Protein AF-A0A4Q8M9F2-F1 (afdb_monomer)

Nearest PDB structures (foldseek):
  3fm5-assembly3_C  TM=4.792E-01  e=6.425E+00  Rhodococcus jostii RHA1
  4aih-assembly1_A  TM=3.946E-01  e=5.226E+00  Yersinia pseudotuberculosis YPIII
  6c9t-assembly1_B  TM=3.600E-01  e=4.878E+00  Rhodopseudomonas palustris CGA009
  7qho-assembly1_T  TM=3.856E-01  e=9.066E+00  Corynebacterium glutamicum ATCC 13032
  5cyv-assembly1_A  TM=3.448E-01  e=8.463E+00  Rhodococcus jostii RHA1

Foldseek 3Di:
DVVLVVQLVVLQVVFDWDQDPVGIDTHDDPVSVVSNVVSVVVVVVVVVVVVVVVVPPPDPDVPPPPPPCPPDDDDDPVVVVVVVVVVVVD

Organism: NCBI:txid2480810

Solvent-accessible surface area (backbone atoms only — not comparable to full-atom values): 5457 Å² total; per-residue (Å²): 91,72,66,29,54,49,45,35,53,52,33,59,66,71,31,48,79,46,80,55,98,92,45,80,43,76,47,64,55,79,67,49,45,54,49,36,53,52,22,49,53,47,34,52,52,35,50,51,54,50,53,56,56,67,68,62,61,73,77,68,62,95,84,62,74,69,69,88,64,78,83,64,74,82,77,53,76,66,58,57,49,52,54,51,58,55,64,74,73,108

Mean predicted aligned error: 16.35 Å

Radius of gyration: 23.86 Å; Cα contacts (8 Å, |Δi|>4): 43; chains: 1; bounding box: 60×19×47 Å

pLDDT: mean 76.84, std 15.34, range [43.78, 93.69]

Sequence (90 aa):
MTTALIALLAALRAGRRTRTTAGVYLMFDAAATRALDSAVDELEAAMSAEMARGHLLTPPPPGALLKGNADLAPLTPEELRQGRQASERG

Structure (mmCIF, N/CA/C/O backbone):
data_AF-A0A4Q8M9F2-F1
#
_entry.id   AF-A0A4Q8M9F2-F1
#
loop_
_atom_site.group_PDB
_atom_site.id
_atom_site.type_symbol
_atom_site.label_atom_id
_atom_site.label_alt_id
_atom_site.label_comp_id
_atom_site.label_asym_id
_atom_site.label_entity_id
_atom_site.label_seq_id
_atom_site.pdbx_PDB_ins_code
_atom_site.Cartn_x
_atom_site.Cartn_y
_atom_site.Cartn_z
_atom_site.occupancy
_atom_site.B_iso_or_equiv
_atom_site.auth_seq_id
_atom_site.auth_comp_id
_atom_site.auth_asym_id
_atom_site.auth_atom_id
_atom_site.pdbx_PDB_model_num
ATOM 1 N N . MET A 1 1 ? 2.369 5.051 -12.513 1.00 78.88 1 MET A N 1
ATOM 2 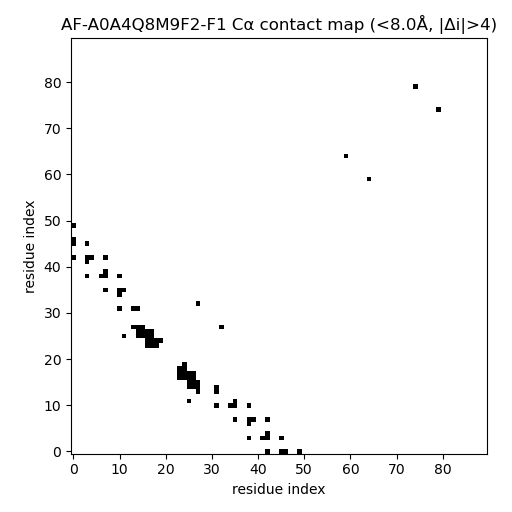C CA . MET A 1 1 ? 2.399 5.820 -11.251 1.00 78.88 1 MET A CA 1
ATOM 3 C C . MET A 1 1 ? 1.075 6.527 -10.961 1.00 78.88 1 MET A C 1
ATOM 5 O O . MET A 1 1 ? 0.448 6.186 -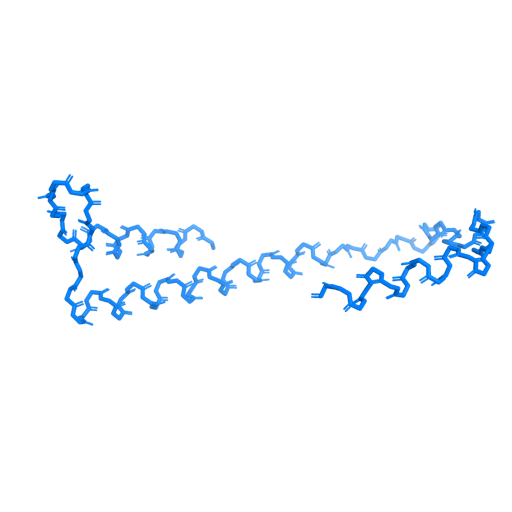9.971 1.00 78.88 1 MET A O 1
ATOM 9 N N . THR A 1 2 ? 0.589 7.435 -11.819 1.00 82.50 2 THR A N 1
ATOM 10 C CA . THR A 1 2 ? -0.685 8.162 -11.602 1.00 82.50 2 THR A CA 1
ATOM 11 C C . THR A 1 2 ? -1.881 7.241 -11.341 1.00 82.50 2 THR A C 1
ATOM 13 O O . THR A 1 2 ? -2.650 7.488 -10.421 1.00 82.50 2 THR A O 1
ATOM 16 N N . THR A 1 3 ? -2.004 6.140 -12.086 1.00 86.81 3 THR A N 1
ATOM 17 C CA . THR A 1 3 ? -3.073 5.147 -11.891 1.00 86.81 3 THR A CA 1
ATOM 18 C C . THR A 1 3 ? -3.020 4.477 -10.513 1.00 86.81 3 THR A C 1
ATOM 20 O O . THR A 1 3 ? -4.055 4.360 -9.869 1.00 86.81 3 THR A O 1
ATOM 23 N N . ALA A 1 4 ? -1.826 4.125 -10.023 1.00 81.75 4 ALA A N 1
ATOM 24 C CA . ALA A 1 4 ? -1.644 3.522 -8.699 1.00 81.75 4 ALA A CA 1
ATOM 25 C C . ALA A 1 4 ? -1.985 4.510 -7.566 1.00 81.75 4 ALA A C 1
ATOM 27 O O . ALA A 1 4 ? -2.660 4.157 -6.605 1.00 81.75 4 ALA A O 1
ATOM 28 N N . LEU A 1 5 ? -1.621 5.790 -7.717 1.00 89.69 5 LEU A N 1
ATOM 29 C CA . LEU A 1 5 ? -2.024 6.839 -6.770 1.00 89.69 5 LEU A CA 1
ATOM 30 C C . LEU A 1 5 ? -3.546 7.048 -6.743 1.00 89.69 5 LEU A C 1
ATOM 32 O O . LEU A 1 5 ? -4.124 7.267 -5.679 1.00 89.69 5 LEU A O 1
ATOM 36 N N . ILE A 1 6 ? -4.210 6.968 -7.900 1.00 89.56 6 ILE A N 1
ATOM 37 C CA . ILE A 1 6 ? -5.674 7.045 -7.986 1.00 89.56 6 ILE A CA 1
ATOM 38 C C . ILE A 1 6 ? -6.318 5.841 -7.288 1.00 89.56 6 ILE A C 1
ATOM 40 O O . ILE A 1 6 ? -7.274 6.032 -6.534 1.00 89.56 6 ILE A O 1
ATOM 44 N N . ALA A 1 7 ? -5.788 4.632 -7.492 1.00 84.88 7 ALA A N 1
ATOM 45 C CA . ALA A 1 7 ? -6.266 3.422 -6.826 1.00 84.88 7 ALA A CA 1
ATOM 46 C C . ALA A 1 7 ? -6.135 3.528 -5.298 1.00 84.88 7 ALA A C 1
ATOM 48 O O . ALA A 1 7 ? -7.110 3.297 -4.579 1.00 84.88 7 ALA A O 1
ATOM 49 N N . LEU A 1 8 ? -4.987 4.001 -4.802 1.00 89.69 8 LEU A N 1
ATOM 50 C CA . LEU A 1 8 ? -4.768 4.235 -3.374 1.00 89.69 8 LEU A CA 1
ATOM 51 C C . LEU A 1 8 ? -5.744 5.273 -2.802 1.00 89.69 8 LEU A C 1
ATOM 53 O O . LEU A 1 8 ? -6.354 5.055 -1.755 1.00 89.69 8 LEU A O 1
ATOM 57 N N . LEU A 1 9 ? -5.954 6.395 -3.497 1.00 91.88 9 LEU A N 1
ATOM 58 C CA . LEU A 1 9 ? -6.920 7.414 -3.072 1.00 91.88 9 LEU A CA 1
ATOM 59 C C . LEU A 1 9 ? -8.356 6.880 -3.042 1.00 91.88 9 LEU A C 1
ATOM 61 O O . LEU A 1 9 ? -9.125 7.245 -2.148 1.00 91.88 9 LEU A O 1
ATOM 65 N N . ALA A 1 10 ? -8.729 6.032 -4.002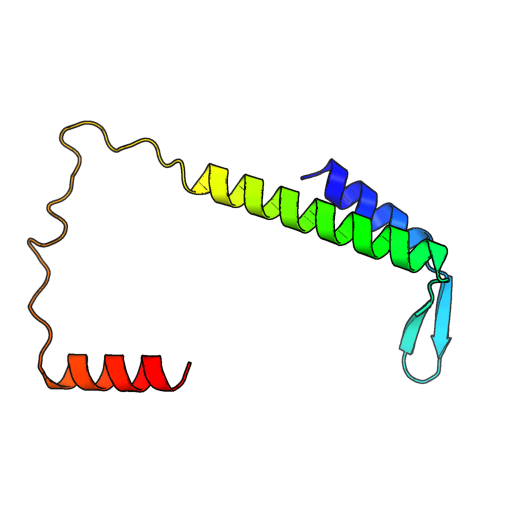 1.00 88.06 10 ALA A N 1
ATOM 66 C CA . ALA A 1 10 ? -10.037 5.391 -4.033 1.00 88.06 10 ALA A CA 1
ATOM 67 C C . ALA A 1 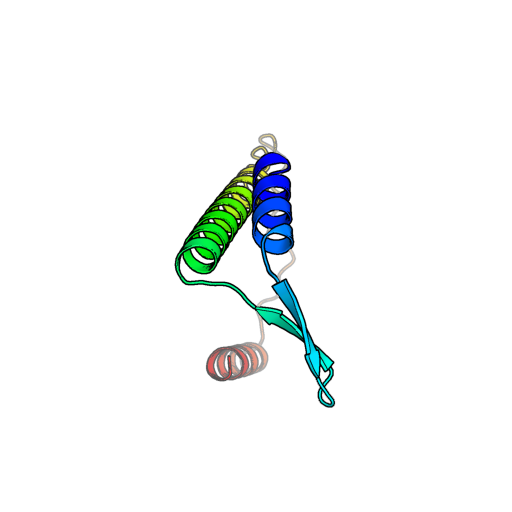10 ? -10.217 4.430 -2.847 1.00 88.06 10 ALA A C 1
ATOM 69 O O . ALA A 1 10 ? -11.239 4.510 -2.161 1.00 88.06 10 ALA A O 1
ATOM 70 N N . ALA A 1 11 ? -9.206 3.607 -2.545 1.00 88.25 11 ALA A N 1
ATOM 71 C CA . ALA A 1 11 ? -9.211 2.712 -1.389 1.00 88.25 11 ALA A CA 1
ATOM 72 C C . ALA A 1 11 ? -9.336 3.492 -0.068 1.00 88.25 11 ALA A C 1
ATOM 74 O O . ALA A 1 11 ? -10.206 3.200 0.749 1.00 88.25 11 ALA A O 1
ATOM 75 N N . LEU A 1 12 ? -8.559 4.567 0.108 1.00 89.38 12 LEU A N 1
ATOM 76 C CA . LEU A 1 12 ? -8.625 5.418 1.303 1.00 89.38 12 LEU A CA 1
ATOM 77 C C . LEU A 1 12 ? -9.981 6.120 1.467 1.00 89.38 12 LEU A C 1
ATOM 79 O O . LEU A 1 12 ? -10.458 6.292 2.590 1.00 89.38 12 LEU A O 1
ATOM 83 N N . ARG A 1 13 ? -10.624 6.524 0.363 1.00 87.88 13 ARG A N 1
ATOM 84 C CA . ARG A 1 13 ? -11.961 7.143 0.385 1.00 87.88 13 ARG A CA 1
ATOM 85 C C . ARG A 1 13 ? -13.073 6.173 0.771 1.00 87.88 13 ARG A C 1
ATOM 87 O O . ARG A 1 13 ? -14.098 6.635 1.267 1.00 87.88 13 ARG A O 1
ATOM 94 N N . ALA A 1 14 ? -12.881 4.872 0.565 1.00 85.44 14 ALA A N 1
ATOM 95 C CA . ALA A 1 14 ? -13.826 3.857 1.020 1.00 85.44 14 ALA A CA 1
ATOM 96 C C . ALA A 1 14 ? -13.818 3.691 2.554 1.00 85.44 14 ALA A C 1
ATOM 98 O O . ALA A 1 14 ? -14.790 3.195 3.125 1.00 85.44 14 ALA A O 1
ATOM 99 N N . GLY A 1 15 ? -12.755 4.139 3.234 1.00 86.19 15 GLY A N 1
ATOM 100 C CA . GLY A 1 15 ? -12.633 4.083 4.689 1.00 86.19 15 GLY A CA 1
ATOM 101 C C . GLY A 1 15 ? -13.629 4.995 5.407 1.00 86.19 15 GLY A C 1
ATOM 102 O O . GLY A 1 15 ? -13.761 6.185 5.102 1.00 86.19 15 GLY A O 1
ATOM 103 N N . ARG A 1 16 ? -14.306 4.463 6.429 1.00 86.56 16 ARG A N 1
ATOM 104 C CA . ARG A 1 16 ? -15.204 5.259 7.275 1.00 86.56 16 ARG A CA 1
ATOM 105 C C . ARG A 1 16 ? -14.394 6.103 8.246 1.00 86.56 16 ARG A C 1
ATOM 107 O O . ARG A 1 16 ? -13.610 5.584 9.036 1.00 86.56 16 ARG A O 1
ATOM 114 N N . ARG A 1 17 ? -14.620 7.416 8.242 1.00 89.50 17 ARG A N 1
ATOM 115 C CA . ARG A 1 17 ? -13.992 8.327 9.205 1.00 89.50 17 ARG A CA 1
ATOM 116 C C . ARG A 1 17 ? -14.690 8.234 10.552 1.00 89.50 17 ARG A C 1
ATOM 118 O O . ARG A 1 17 ? -15.881 8.511 10.649 1.00 89.50 17 ARG A O 1
ATOM 125 N N . THR A 1 18 ? -13.925 7.913 11.584 1.00 89.50 18 THR A N 1
ATOM 126 C CA . THR A 1 18 ? -14.393 7.874 12.968 1.00 89.50 18 THR A CA 1
ATOM 127 C C . THR A 1 18 ? -13.610 8.895 13.773 1.00 89.50 18 THR A C 1
ATOM 129 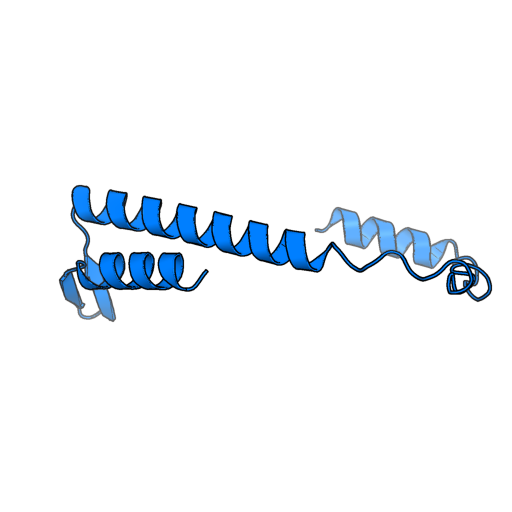O O . THR A 1 18 ? -12.380 8.875 13.791 1.00 89.50 18 THR A O 1
ATOM 132 N N . ARG A 1 19 ? -14.318 9.825 14.418 1.00 92.38 19 ARG A N 1
ATOM 133 C CA . ARG A 1 19 ? -13.713 10.821 15.303 1.00 92.38 19 ARG A CA 1
ATOM 134 C C . ARG A 1 19 ? -13.845 10.345 16.743 1.00 92.38 19 ARG A C 1
ATOM 136 O O . ARG A 1 19 ? -14.935 10.011 17.191 1.00 92.38 19 ARG A O 1
ATOM 143 N N . THR A 1 20 ? -12.728 10.341 17.451 1.00 88.56 20 THR A N 1
ATOM 144 C CA . THR A 1 20 ? -12.623 9.983 18.866 1.00 88.56 20 THR A CA 1
ATOM 145 C C . THR A 1 20 ? -11.960 11.128 19.629 1.00 88.56 20 THR A C 1
ATOM 147 O O . THR A 1 20 ? -11.485 12.093 19.026 1.00 88.56 20 THR A O 1
ATOM 150 N N . THR A 1 21 ? -11.890 11.018 20.955 1.00 90.44 21 THR A N 1
ATOM 151 C CA . THR A 1 21 ? -11.132 11.955 21.798 1.00 90.44 21 THR A CA 1
ATOM 152 C C . THR A 1 21 ? -9.626 11.929 21.514 1.00 90.44 21 THR A C 1
ATOM 154 O O . THR A 1 21 ? -8.957 12.926 21.757 1.00 90.44 21 THR A O 1
ATOM 157 N N . ALA A 1 22 ? -9.103 10.831 20.956 1.00 87.94 22 ALA A N 1
ATOM 158 C CA . ALA A 1 22 ? -7.699 10.685 20.568 1.00 87.94 22 ALA A CA 1
ATOM 159 C C . ALA A 1 22 ? -7.386 11.226 19.160 1.00 87.94 22 ALA A C 1
ATOM 161 O O . ALA A 1 22 ? -6.221 11.417 18.822 1.00 87.94 22 ALA A O 1
ATOM 162 N N . GLY A 1 23 ? -8.403 11.483 18.328 1.00 90.25 23 GLY A N 1
ATOM 163 C CA . GLY A 1 23 ? -8.213 11.986 16.967 1.00 90.25 23 GLY A CA 1
ATOM 164 C C . GLY A 1 23 ? -9.181 11.403 15.940 1.00 90.25 23 GLY A C 1
ATOM 165 O O . GLY A 1 23 ? -10.203 10.799 16.276 1.00 90.25 23 GLY A O 1
ATOM 166 N N . VAL A 1 24 ? -8.865 11.618 14.661 1.00 87.31 24 VAL A N 1
ATOM 167 C CA . VAL A 1 24 ? -9.641 11.115 13.518 1.00 87.31 24 VAL A CA 1
ATOM 168 C C . VAL A 1 24 ? -8.946 9.893 12.931 1.00 87.31 24 VAL A C 1
ATOM 170 O O . VAL A 1 24 ? -7.789 9.974 12.532 1.00 87.31 24 VAL A O 1
ATOM 173 N N . TYR A 1 25 ? -9.683 8.792 12.832 1.00 86.62 25 TYR A N 1
ATOM 174 C CA . TYR A 1 25 ? -9.212 7.518 12.300 1.00 86.62 25 TYR A CA 1
ATOM 175 C C . TYR A 1 25 ? -10.012 7.132 11.058 1.00 86.62 25 TYR A C 1
ATOM 177 O O . TYR A 1 25 ? -11.205 7.435 10.956 1.00 86.62 25 TYR A O 1
ATOM 185 N N . LEU A 1 26 ? -9.366 6.440 10.122 1.00 87.75 26 LEU A N 1
ATOM 186 C CA . LEU A 1 26 ? -10.046 5.721 9.049 1.00 87.75 26 LEU A CA 1
ATOM 187 C C . LEU A 1 26 ? -10.228 4.270 9.493 1.00 87.75 26 LEU A C 1
ATOM 189 O O . LEU A 1 26 ? -9.264 3.600 9.847 1.00 87.75 26 LEU A O 1
ATOM 193 N N . MET A 1 27 ? -11.473 3.811 9.503 1.00 88.56 27 MET A N 1
ATOM 194 C CA . MET A 1 27 ? -11.834 2.430 9.790 1.00 88.56 27 MET A CA 1
ATOM 195 C C . MET A 1 27 ? -12.156 1.726 8.477 1.00 88.56 27 MET A C 1
ATOM 197 O O . MET A 1 27 ? -12.974 2.210 7.688 1.00 88.56 27 MET A O 1
ATOM 201 N N . PHE A 1 28 ? -11.527 0.576 8.277 1.00 89.31 28 PHE A N 1
ATOM 202 C CA . PHE A 1 28 ? -11.710 -0.279 7.114 1.00 89.31 28 PHE A CA 1
ATOM 203 C C . PHE A 1 28 ? -12.288 -1.615 7.574 1.00 89.31 28 PHE A C 1
ATOM 205 O O . PHE A 1 28 ? -11.887 -2.146 8.611 1.00 89.31 28 PHE A O 1
ATOM 212 N N . ASP A 1 29 ? -13.258 -2.139 6.828 1.00 89.31 29 ASP A N 1
ATOM 213 C CA . ASP A 1 29 ? -13.661 -3.535 6.973 1.00 89.31 29 ASP A CA 1
ATOM 214 C C . ASP A 1 29 ? -12.656 -4.457 6.261 1.00 89.31 29 ASP A C 1
ATOM 216 O O . ASP A 1 29 ? -11.771 -4.000 5.539 1.00 89.31 29 ASP A O 1
ATOM 220 N N . ALA A 1 30 ? -12.798 -5.771 6.436 1.00 90.00 30 ALA A N 1
ATOM 221 C CA . ALA A 1 30 ? -11.860 -6.739 5.869 1.00 90.00 30 ALA A CA 1
ATOM 222 C C . ALA A 1 30 ? -11.749 -6.678 4.332 1.00 90.00 30 ALA A C 1
ATOM 224 O O . ALA A 1 30 ? -10.709 -7.034 3.780 1.00 90.00 30 ALA A O 1
ATOM 225 N N . ALA A 1 31 ? -12.801 -6.263 3.620 1.00 88.81 31 ALA A N 1
ATOM 226 C CA . ALA A 1 31 ? -12.746 -6.125 2.168 1.00 88.81 31 ALA A CA 1
ATOM 227 C C . ALA A 1 31 ? -11.990 -4.852 1.769 1.00 88.81 31 ALA A C 1
ATOM 229 O O . ALA A 1 31 ? -11.136 -4.901 0.884 1.00 88.81 31 ALA A O 1
ATOM 230 N N . ALA A 1 32 ? -12.256 -3.744 2.459 1.00 87.06 32 ALA A N 1
ATOM 231 C CA . ALA A 1 32 ? -11.590 -2.473 2.231 1.00 87.06 32 ALA A CA 1
ATOM 232 C C . ALA A 1 32 ? -10.104 -2.512 2.628 1.00 87.06 32 ALA A C 1
ATOM 234 O O . ALA A 1 32 ? -9.288 -1.922 1.928 1.00 87.06 32 ALA A O 1
ATOM 235 N N . THR A 1 33 ? -9.733 -3.260 3.674 1.00 90.75 33 THR A N 1
ATOM 236 C CA . THR A 1 33 ? -8.325 -3.498 4.031 1.00 90.75 33 THR A CA 1
ATOM 237 C C . THR A 1 33 ? -7.586 -4.222 2.909 1.00 90.75 33 THR A C 1
ATOM 239 O O . THR A 1 33 ? -6.550 -3.746 2.471 1.00 90.75 33 THR A O 1
ATOM 242 N N . ARG A 1 34 ? -8.154 -5.301 2.349 1.00 92.31 34 ARG A N 1
ATOM 243 C CA . ARG A 1 34 ? -7.533 -6.007 1.211 1.00 92.31 34 ARG A CA 1
ATOM 244 C C . ARG A 1 34 ? -7.374 -5.119 -0.023 1.00 92.31 34 ARG A C 1
ATOM 246 O O . ARG A 1 34 ? -6.376 -5.219 -0.727 1.00 92.31 34 ARG A O 1
ATOM 253 N N . ALA A 1 35 ? -8.361 -4.266 -0.295 1.00 89.19 35 ALA A N 1
ATOM 254 C CA . ALA A 1 35 ? -8.278 -3.311 -1.396 1.00 89.19 35 ALA A CA 1
ATOM 255 C C . ALA A 1 35 ? -7.191 -2.250 -1.154 1.00 89.19 35 ALA A C 1
ATOM 257 O O . ALA A 1 35 ? -6.515 -1.844 -2.095 1.00 89.19 35 ALA A O 1
ATOM 258 N N . LEU A 1 36 ? -7.016 -1.818 0.099 1.00 91.88 36 LEU A N 1
ATOM 259 C CA . LEU A 1 36 ? -5.955 -0.898 0.491 1.00 91.88 36 LEU A CA 1
ATOM 260 C C . LEU A 1 36 ? -4.575 -1.543 0.340 1.00 91.88 36 LEU A C 1
ATOM 262 O O . LEU A 1 36 ? -3.717 -0.931 -0.287 1.00 91.88 36 LEU A O 1
ATOM 266 N N . ASP A 1 37 ? -4.394 -2.768 0.835 1.00 93.69 37 ASP A N 1
ATOM 267 C CA . ASP A 1 37 ? -3.133 -3.512 0.718 1.00 93.69 37 ASP A CA 1
ATOM 268 C C . ASP A 1 37 ? -2.737 -3.679 -0.757 1.00 93.69 37 ASP A C 1
ATOM 270 O O . ASP A 1 37 ? -1.647 -3.284 -1.159 1.00 93.69 37 ASP A O 1
ATOM 274 N N . SER A 1 38 ? -3.672 -4.125 -1.606 1.00 92.81 38 SER A N 1
ATOM 275 C CA . SER A 1 38 ? -3.429 -4.258 -3.050 1.00 92.81 38 SER A CA 1
ATOM 276 C C . SER A 1 38 ? -3.043 -2.931 -3.714 1.00 92.81 38 SER A C 1
ATOM 278 O O . SER A 1 38 ? -2.207 -2.912 -4.614 1.00 92.81 38 SER A O 1
ATOM 280 N N . ALA A 1 39 ? -3.650 -1.814 -3.302 1.00 92.19 39 ALA A N 1
ATOM 281 C CA . ALA A 1 39 ? -3.331 -0.502 -3.860 1.00 92.19 39 ALA A CA 1
ATOM 282 C C . ALA A 1 39 ? -1.958 0.019 -3.398 1.00 92.19 39 ALA A C 1
ATOM 284 O O . ALA A 1 39 ? -1.308 0.765 -4.134 1.00 92.19 39 ALA A O 1
ATOM 285 N N . VAL A 1 40 ? -1.521 -0.360 -2.193 1.00 93.25 40 VAL A N 1
ATOM 286 C CA . VAL A 1 40 ? -0.170 -0.079 -1.691 1.00 93.25 40 VAL A CA 1
ATOM 287 C C . VAL A 1 40 ?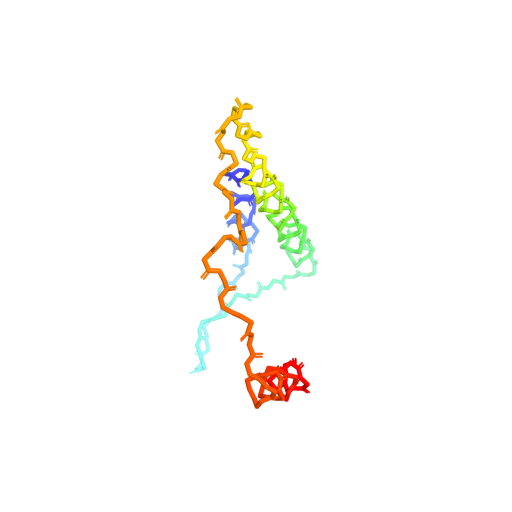 0.858 -0.882 -2.485 1.00 93.25 40 VAL A C 1
ATOM 289 O O . VAL A 1 40 ? 1.787 -0.277 -3.018 1.00 93.25 40 VAL A O 1
ATOM 292 N N . ASP A 1 41 ? 0.639 -2.185 -2.675 1.00 93.62 41 ASP A N 1
ATOM 293 C CA . ASP A 1 41 ? 1.533 -3.049 -3.459 1.00 93.62 41 ASP A CA 1
ATOM 294 C C . ASP A 1 41 ? 1.709 -2.531 -4.899 1.00 93.62 41 ASP A C 1
ATOM 296 O O . ASP A 1 41 ? 2.822 -2.453 -5.429 1.00 93.62 41 ASP A O 1
ATOM 300 N N . GLU A 1 42 ? 0.615 -2.109 -5.543 1.00 91.12 42 GLU A N 1
ATOM 301 C CA . GLU A 1 42 ? 0.658 -1.511 -6.882 1.00 91.12 42 GLU A CA 1
ATOM 302 C C . GLU A 1 42 ? 1.446 -0.193 -6.921 1.00 91.12 42 GLU A C 1
ATOM 304 O O . GLU A 1 42 ? 2.135 0.094 -7.909 1.00 91.12 42 GLU A O 1
ATOM 309 N N . LEU A 1 43 ? 1.350 0.628 -5.870 1.00 92.19 43 LEU A N 1
ATOM 310 C CA . LEU A 1 43 ? 2.099 1.876 -5.771 1.00 92.19 43 LEU A CA 1
ATOM 311 C C . LEU A 1 43 ? 3.591 1.612 -5.573 1.00 92.19 43 LEU A C 1
ATOM 313 O O . LEU A 1 43 ? 4.400 2.236 -6.263 1.00 92.19 43 LEU A O 1
ATOM 317 N N . GLU A 1 44 ? 3.949 0.685 -4.688 1.00 90.81 44 GLU A N 1
ATOM 318 C CA . GLU A 1 44 ? 5.336 0.281 -4.462 1.00 90.81 44 GLU A CA 1
ATOM 319 C C . GLU A 1 44 ? 5.961 -0.256 -5.749 1.00 90.81 44 GLU A C 1
ATOM 321 O O . GLU A 1 44 ? 7.002 0.241 -6.182 1.00 90.81 44 GLU A O 1
ATOM 326 N N . ALA A 1 45 ? 5.278 -1.169 -6.444 1.00 89.38 45 ALA A N 1
ATOM 327 C CA . ALA A 1 45 ? 5.733 -1.688 -7.730 1.00 89.38 45 ALA A CA 1
ATOM 328 C C . ALA A 1 45 ? 5.904 -0.574 -8.780 1.00 89.38 45 ALA A C 1
ATOM 330 O O . ALA A 1 45 ? 6.897 -0.546 -9.515 1.00 89.38 45 ALA A O 1
ATOM 331 N N . ALA A 1 46 ? 4.965 0.377 -8.846 1.00 88.06 46 ALA A N 1
ATOM 332 C CA . ALA A 1 46 ? 5.060 1.510 -9.762 1.00 88.06 46 ALA A CA 1
ATOM 333 C C . ALA A 1 46 ? 6.232 2.447 -9.424 1.00 88.06 46 ALA A C 1
ATOM 335 O O . ALA A 1 46 ? 6.881 2.947 -10.345 1.00 88.06 46 ALA A O 1
ATOM 336 N N . MET A 1 47 ? 6.512 2.674 -8.138 1.00 85.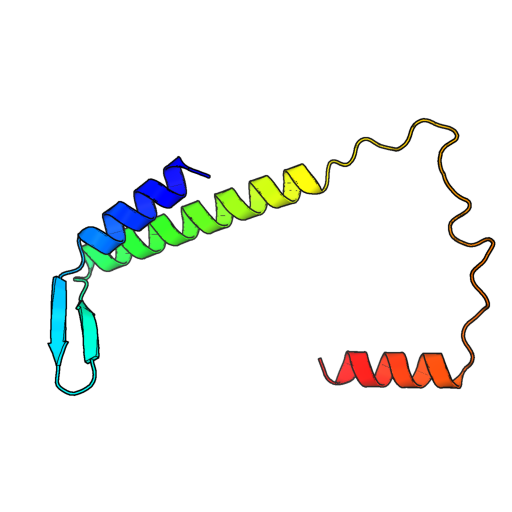56 47 MET A N 1
ATOM 337 C CA . MET A 1 47 ? 7.659 3.459 -7.679 1.00 85.56 47 MET A CA 1
ATOM 338 C C . MET A 1 47 ? 8.975 2.750 -7.985 1.00 85.56 47 MET A C 1
ATOM 340 O O . MET A 1 47 ? 9.871 3.367 -8.558 1.00 85.56 47 MET A O 1
ATOM 344 N N . SER A 1 48 ? 9.085 1.454 -7.686 1.00 84.06 48 SER A N 1
ATOM 345 C CA . SER A 1 48 ? 10.271 0.660 -8.014 1.00 84.06 48 SER A CA 1
ATOM 346 C C . SER A 1 48 ? 10.550 0.648 -9.515 1.00 84.06 48 SER A C 1
ATOM 348 O O . SER A 1 48 ? 11.696 0.824 -9.922 1.00 84.06 48 SER A O 1
ATOM 350 N N . ALA A 1 49 ? 9.519 0.509 -10.354 1.00 85.00 49 ALA A N 1
ATOM 351 C CA . ALA A 1 49 ? 9.671 0.583 -11.805 1.00 85.00 49 ALA A CA 1
ATOM 352 C C . ALA A 1 49 ? 10.180 1.959 -12.268 1.00 85.00 49 ALA A C 1
ATOM 354 O O . ALA A 1 49 ? 10.997 2.039 -13.184 1.00 85.00 49 ALA A O 1
ATOM 355 N N . GLU A 1 50 ? 9.731 3.041 -11.631 1.00 81.56 50 GLU A N 1
ATOM 356 C CA . GLU A 1 50 ? 10.195 4.391 -11.951 1.00 81.56 50 GLU A CA 1
ATOM 357 C C . GLU A 1 50 ? 11.640 4.630 -11.493 1.00 81.56 50 GLU A C 1
ATOM 359 O O . GLU A 1 50 ? 12.452 5.159 -12.251 1.00 81.56 50 GLU A O 1
ATOM 364 N N . MET A 1 51 ? 12.007 4.165 -10.297 1.00 76.38 51 MET A N 1
ATOM 365 C CA . MET A 1 51 ? 13.389 4.225 -9.807 1.00 76.38 51 MET A CA 1
ATOM 366 C C . MET A 1 51 ? 14.333 3.392 -10.685 1.00 76.38 51 MET A C 1
ATOM 368 O O . MET A 1 51 ? 15.427 3.845 -11.018 1.00 76.38 51 MET A O 1
ATOM 372 N N . ALA A 1 52 ? 13.896 2.215 -11.141 1.00 76.75 52 ALA A N 1
ATOM 373 C CA . ALA A 1 52 ? 14.651 1.389 -12.081 1.00 76.75 52 ALA A CA 1
ATOM 374 C C . ALA A 1 52 ? 14.852 2.081 -13.442 1.00 76.75 52 ALA A C 1
ATOM 376 O O . ALA A 1 52 ? 15.926 1.970 -14.033 1.00 76.75 52 ALA A O 1
ATOM 377 N N . ARG A 1 53 ? 13.865 2.851 -13.924 1.00 68.44 53 ARG A N 1
ATOM 378 C CA . ARG A 1 53 ? 14.032 3.713 -15.109 1.00 68.44 53 ARG A CA 1
ATOM 379 C C . ARG A 1 53 ? 15.018 4.852 -14.864 1.00 68.44 53 ARG A C 1
ATOM 381 O O . ARG A 1 53 ? 15.786 5.172 -15.763 1.00 68.44 53 ARG A O 1
ATOM 388 N N . GLY A 1 54 ? 15.048 5.421 -13.659 1.00 57.75 54 GLY A N 1
ATOM 389 C CA . GLY A 1 54 ? 16.043 6.422 -1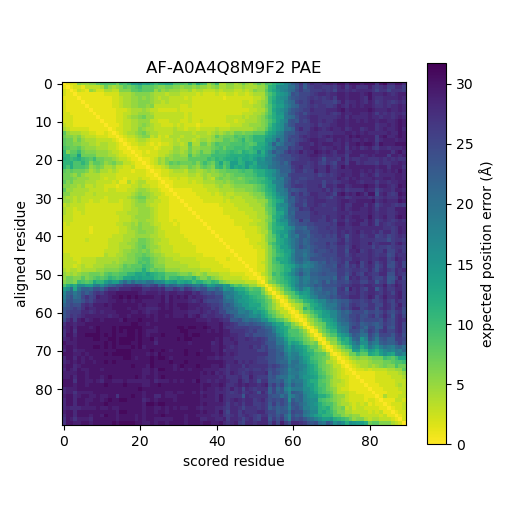3.256 1.00 57.75 54 GLY A CA 1
ATOM 390 C C . GLY A 1 54 ? 17.485 5.895 -13.216 1.00 57.75 54 GLY A C 1
ATOM 391 O O . GLY A 1 54 ? 18.420 6.661 -13.436 1.00 57.75 54 GLY A O 1
ATOM 392 N N . HIS A 1 55 ? 17.680 4.588 -13.003 1.00 51.62 55 HIS A N 1
ATOM 393 C CA . HIS A 1 55 ? 18.991 3.926 -13.077 1.00 51.62 55 HIS A CA 1
ATOM 394 C C . HIS A 1 55 ? 19.444 3.577 -14.503 1.00 51.62 55 HIS A C 1
ATOM 396 O O . HIS A 1 55 ? 20.604 3.212 -14.697 1.00 51.62 55 HIS A O 1
ATOM 402 N N . LEU A 1 56 ? 18.590 3.755 -15.516 1.00 49.03 56 LEU A N 1
ATOM 403 C CA . LEU A 1 56 ? 18.994 3.757 -16.924 1.00 49.03 56 LEU A CA 1
ATOM 404 C C . LEU A 1 56 ? 19.525 5.145 -17.304 1.00 49.03 56 LEU A C 1
ATOM 406 O O . LEU A 1 56 ? 19.043 5.784 -18.238 1.00 49.03 56 LEU A O 1
ATOM 410 N N . LEU A 1 57 ? 20.543 5.626 -16.584 1.00 49.94 57 LEU A N 1
ATOM 411 C CA . LEU A 1 57 ? 21.409 6.646 -17.159 1.00 49.94 57 LEU A CA 1
ATOM 412 C C . LEU A 1 57 ? 21.998 6.038 -18.431 1.00 49.94 57 LEU A C 1
ATOM 414 O O . LEU A 1 57 ? 22.605 4.966 -18.391 1.00 49.94 57 LEU A O 1
ATOM 418 N N . THR A 1 58 ? 21.784 6.707 -19.565 1.00 55.44 58 THR A N 1
ATOM 419 C CA . THR A 1 58 ? 22.470 6.387 -20.819 1.00 55.44 58 THR A CA 1
ATOM 420 C C . THR A 1 58 ? 23.949 6.177 -20.507 1.00 55.44 58 THR A C 1
ATOM 422 O O . THR A 1 58 ? 24.535 7.055 -19.860 1.00 55.44 58 THR A O 1
ATOM 425 N N . PRO A 1 59 ? 24.560 5.049 -20.920 1.00 51.19 59 PRO A N 1
ATOM 426 C CA . PRO A 1 59 ? 25.988 4.871 -20.730 1.00 51.19 59 PRO A CA 1
ATOM 427 C C . PRO A 1 59 ? 26.689 6.100 -21.324 1.00 51.19 59 PRO A C 1
ATOM 429 O O . PRO A 1 59 ? 26.323 6.521 -22.429 1.00 51.19 59 PRO A O 1
ATOM 432 N N . PRO A 1 60 ? 27.618 6.733 -20.586 1.00 50.25 60 PRO A N 1
ATOM 433 C CA . PRO A 1 60 ? 28.270 7.939 -21.066 1.00 50.25 60 PRO A CA 1
ATOM 434 C C . PRO A 1 60 ? 28.917 7.646 -22.426 1.00 50.25 60 PRO A C 1
ATOM 436 O O . PRO A 1 60 ? 29.429 6.538 -22.628 1.00 50.25 60 PRO A O 1
ATOM 439 N N . PRO A 1 61 ? 28.887 8.599 -23.376 1.00 54.09 61 PRO A N 1
ATOM 440 C CA . PRO A 1 61 ? 29.498 8.401 -24.681 1.00 54.09 61 PRO A CA 1
ATOM 441 C C . PRO A 1 61 ? 30.962 7.961 -24.502 1.00 54.09 61 PRO A C 1
ATOM 443 O O . PRO A 1 61 ? 31.631 8.451 -23.582 1.00 54.09 61 PRO A O 1
ATOM 446 N N . PRO A 1 62 ? 31.472 7.030 -25.328 1.00 49.66 62 PRO A N 1
ATOM 447 C CA . PRO A 1 62 ? 32.843 6.548 -25.208 1.00 49.66 62 PRO A CA 1
ATOM 448 C C . PRO A 1 62 ? 33.803 7.742 -25.290 1.00 49.66 62 PRO A C 1
ATOM 450 O O . PRO A 1 62 ? 33.890 8.411 -26.315 1.00 49.66 62 PRO A O 1
ATOM 453 N N . GLY A 1 63 ? 34.460 8.046 -24.166 1.00 55.91 63 GLY A N 1
ATOM 454 C CA . GLY A 1 63 ? 35.282 9.249 -23.977 1.00 55.91 63 GLY A CA 1
ATOM 455 C C . GLY A 1 63 ? 34.906 10.111 -22.763 1.00 55.91 63 GLY A C 1
ATOM 456 O O . GLY A 1 63 ? 35.726 10.909 -22.326 1.00 55.91 63 GLY A O 1
ATOM 457 N N . ALA A 1 64 ? 33.721 9.922 -22.171 1.00 49.69 64 ALA A N 1
ATOM 458 C CA . ALA A 1 64 ? 33.254 10.658 -20.987 1.00 49.69 64 ALA A CA 1
ATOM 459 C C . ALA A 1 64 ? 33.380 9.871 -19.664 1.00 49.69 64 ALA A C 1
ATOM 461 O O . ALA A 1 64 ? 32.758 10.224 -18.662 1.00 49.69 64 ALA A O 1
ATOM 462 N N . LEU A 1 65 ? 34.203 8.817 -19.627 1.00 50.22 65 LEU A N 1
ATOM 463 C CA . LEU A 1 65 ? 34.682 8.279 -18.357 1.00 50.22 65 LEU A CA 1
ATOM 464 C C . LEU A 1 65 ? 35.702 9.275 -17.797 1.00 50.22 65 LEU A C 1
ATOM 466 O O . LEU A 1 65 ? 36.892 9.206 -18.106 1.00 50.22 65 LEU A O 1
ATOM 470 N N . LEU A 1 66 ? 35.230 10.217 -16.975 1.00 52.72 66 LEU A N 1
ATOM 471 C CA . LEU A 1 66 ? 36.092 10.871 -15.994 1.00 52.72 66 LEU A CA 1
ATOM 472 C C . LEU A 1 66 ? 36.879 9.759 -15.294 1.00 52.72 66 LEU A C 1
ATOM 474 O O . LEU A 1 66 ? 36.284 8.786 -14.830 1.00 52.72 66 LEU A O 1
ATOM 478 N N . LYS A 1 67 ? 38.211 9.868 -15.287 1.00 54.44 67 LYS A N 1
ATOM 479 C CA . LYS A 1 67 ? 39.117 8.969 -14.563 1.00 54.44 67 LYS A CA 1
ATOM 480 C C . LYS A 1 67 ? 38.694 8.932 -13.090 1.00 54.44 67 LYS A C 1
ATOM 482 O O . LYS A 1 67 ? 39.197 9.708 -12.287 1.00 54.44 67 LYS A O 1
ATOM 487 N N . GLY A 1 68 ? 37.786 8.024 -12.738 1.00 47.97 68 GLY A N 1
ATOM 488 C CA . GLY A 1 68 ? 37.093 7.999 -11.446 1.00 47.97 68 GLY A CA 1
ATOM 489 C C . GLY A 1 68 ? 37.982 7.749 -10.230 1.00 47.97 68 GLY A C 1
ATOM 490 O O . GLY A 1 68 ? 37.481 7.787 -9.119 1.00 47.97 68 GLY A O 1
ATOM 491 N N . ASN A 1 69 ? 39.286 7.539 -10.428 1.00 54.47 69 ASN A N 1
ATOM 492 C CA . ASN A 1 69 ? 40.254 7.278 -9.366 1.00 54.47 69 ASN A CA 1
ATOM 493 C C . ASN A 1 69 ? 41.533 8.130 -9.485 1.00 54.47 69 ASN A C 1
ATOM 495 O O . ASN A 1 69 ? 42.501 7.839 -8.792 1.00 54.47 69 ASN A O 1
ATOM 499 N N . ALA A 1 70 ? 41.597 9.131 -10.376 1.00 52.28 70 ALA A N 1
ATOM 500 C CA . ALA A 1 70 ? 42.829 9.919 -10.531 1.00 52.28 70 ALA A CA 1
ATOM 501 C C . ALA A 1 70 ? 43.076 10.891 -9.364 1.00 52.28 70 ALA A C 1
ATOM 503 O O . ALA A 1 70 ? 44.231 11.158 -9.051 1.00 52.28 70 ALA A O 1
ATOM 504 N N . ASP A 1 71 ? 42.008 11.337 -8.694 1.00 51.38 71 ASP A N 1
ATOM 505 C CA . ASP A 1 71 ? 42.067 12.337 -7.616 1.00 51.38 71 ASP A CA 1
ATOM 506 C C . ASP A 1 71 ? 41.753 11.758 -6.224 1.00 51.38 71 ASP A C 1
ATOM 508 O O . ASP A 1 71 ? 41.671 12.492 -5.239 1.00 51.38 71 ASP A O 1
ATOM 512 N N . LEU A 1 72 ? 41.568 10.438 -6.110 1.00 55.09 72 LEU A N 1
ATOM 513 C CA . LEU A 1 72 ? 41.296 9.796 -4.824 1.00 55.09 72 LEU A CA 1
ATOM 514 C C . LEU A 1 72 ? 42.615 9.520 -4.098 1.00 55.09 72 LEU A C 1
ATOM 516 O O . LEU A 1 72 ? 43.343 8.583 -4.431 1.00 55.09 72 LEU A O 1
ATOM 520 N N . ALA A 1 73 ? 42.916 10.332 -3.084 1.00 64.06 73 ALA A N 1
ATOM 521 C CA . ALA A 1 73 ? 43.971 10.014 -2.132 1.00 64.06 73 ALA A CA 1
ATOM 522 C C . ALA A 1 73 ? 43.587 8.739 -1.350 1.00 64.06 73 ALA A C 1
ATOM 524 O O . ALA A 1 73 ? 42.433 8.608 -0.931 1.00 64.06 73 ALA A O 1
ATOM 525 N N . PRO A 1 74 ? 44.513 7.783 -1.153 1.00 69.06 74 PRO A N 1
ATOM 526 C CA . PRO A 1 74 ? 44.229 6.595 -0.360 1.00 69.06 74 PRO A CA 1
ATOM 527 C C . PRO A 1 74 ? 43.875 6.997 1.077 1.00 69.06 74 PRO A C 1
ATOM 529 O O . PRO A 1 74 ? 44.592 7.779 1.701 1.00 69.06 74 PRO A O 1
ATOM 532 N N . LEU A 1 75 ? 42.772 6.446 1.590 1.00 70.19 75 LEU A N 1
ATOM 533 C CA . LEU A 1 75 ? 42.316 6.684 2.959 1.00 70.19 75 LEU A CA 1
ATOM 534 C C . LEU A 1 75 ? 43.371 6.230 3.966 1.00 70.19 75 LEU A C 1
ATOM 536 O O . LEU A 1 75 ? 44.005 5.180 3.812 1.00 70.19 75 LEU A O 1
ATOM 540 N N . THR A 1 76 ? 43.522 7.003 5.034 1.00 78.69 76 THR A N 1
ATOM 541 C CA . THR A 1 76 ? 44.383 6.626 6.148 1.00 78.69 76 THR A CA 1
ATOM 542 C C . THR A 1 76 ? 43.800 5.415 6.892 1.00 78.69 76 THR A C 1
ATOM 544 O O . THR A 1 76 ? 42.584 5.186 6.886 1.00 78.69 76 THR A O 1
ATOM 547 N N . PRO A 1 77 ? 44.639 4.622 7.585 1.00 80.62 77 PRO A N 1
ATOM 548 C CA . PRO A 1 77 ? 44.167 3.481 8.373 1.00 80.62 77 PRO A CA 1
ATOM 549 C C . PRO A 1 77 ? 43.087 3.842 9.404 1.00 80.62 77 PRO A C 1
ATOM 551 O O . PRO A 1 77 ? 42.228 3.016 9.713 1.00 80.62 77 PRO A O 1
ATOM 554 N N . GLU A 1 78 ? 43.109 5.074 9.916 1.00 77.88 78 GLU A N 1
ATOM 555 C CA . GLU A 1 78 ? 42.149 5.542 10.912 1.00 77.88 78 GLU A CA 1
ATOM 556 C C . GLU A 1 78 ? 40.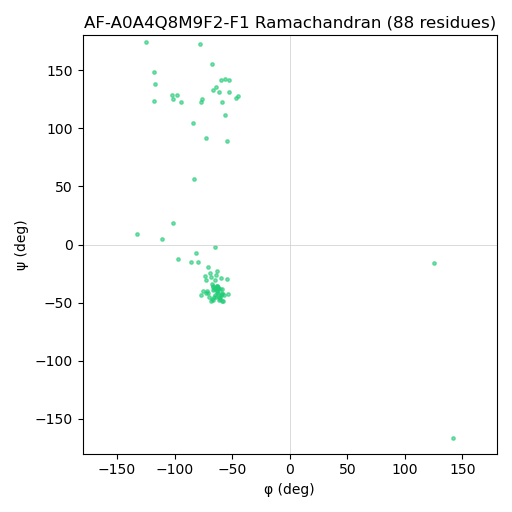771 5.834 10.299 1.00 77.88 78 GLU A C 1
ATOM 558 O O . GLU A 1 78 ? 39.751 5.425 10.855 1.00 77.88 78 GLU A O 1
ATOM 563 N N . GLU A 1 79 ? 40.725 6.432 9.106 1.00 77.00 79 GLU A N 1
ATOM 564 C CA . GLU A 1 79 ? 39.479 6.668 8.359 1.00 77.00 79 GLU A CA 1
ATOM 565 C C . GLU A 1 79 ? 38.808 5.347 7.951 1.00 77.00 79 GLU A C 1
ATOM 567 O O . GLU A 1 79 ? 37.587 5.199 8.052 1.00 77.00 79 GLU A O 1
ATOM 572 N N . LEU A 1 80 ? 39.603 4.333 7.589 1.00 79.75 80 LEU A N 1
ATOM 573 C CA . LEU A 1 80 ? 39.099 2.982 7.320 1.00 79.75 80 LEU A CA 1
ATOM 574 C C . LEU A 1 80 ? 38.459 2.339 8.558 1.00 79.75 80 LEU A C 1
ATOM 576 O O . LEU A 1 80 ? 37.466 1.617 8.442 1.00 79.75 80 LEU A O 1
ATOM 580 N N . ARG A 1 81 ? 39.014 2.586 9.748 1.00 79.62 81 ARG A N 1
ATOM 581 C CA . ARG A 1 81 ? 38.510 2.028 11.008 1.00 79.62 81 ARG A CA 1
ATOM 582 C C . ARG A 1 81 ? 37.197 2.689 11.427 1.00 79.62 81 ARG A C 1
ATOM 584 O O . ARG A 1 81 ? 36.268 1.988 11.825 1.00 79.62 81 ARG A O 1
ATOM 591 N N . GLN A 1 82 ? 37.095 4.009 11.273 1.00 75.56 82 GLN A N 1
ATOM 592 C CA . GLN A 1 82 ? 35.860 4.760 11.526 1.00 75.56 82 GLN A CA 1
ATOM 593 C C . GLN A 1 82 ? 34.732 4.334 10.579 1.00 75.56 82 GLN A C 1
ATOM 595 O O . GLN A 1 82 ? 33.608 4.117 11.031 1.00 75.56 82 GLN A O 1
ATOM 600 N N . GLY A 1 83 ? 35.042 4.126 9.295 1.00 73.19 83 GLY A N 1
ATOM 601 C CA . GLY A 1 83 ? 34.076 3.628 8.315 1.00 73.19 83 GLY A CA 1
ATOM 602 C C . GLY A 1 83 ? 33.497 2.258 8.683 1.00 73.19 83 GLY A C 1
ATOM 603 O O . GLY A 1 83 ? 32.282 2.071 8.628 1.00 73.19 83 GLY A O 1
ATOM 604 N N . ARG A 1 84 ? 34.335 1.315 9.140 1.00 75.75 84 ARG A N 1
ATOM 605 C CA . ARG A 1 84 ? 33.852 -0.006 9.592 1.00 75.75 84 ARG A CA 1
ATOM 606 C C . ARG A 1 84 ? 32.946 0.098 10.814 1.00 75.75 84 ARG A C 1
ATOM 608 O O . ARG A 1 84 ? 31.863 -0.469 10.814 1.00 75.75 84 ARG A O 1
ATOM 615 N N . GLN A 1 85 ? 33.341 0.888 11.811 1.00 72.19 85 GLN A N 1
ATOM 616 C CA . GLN A 1 85 ? 32.539 1.077 13.023 1.00 72.19 85 GLN A CA 1
ATOM 617 C C . GLN A 1 85 ? 31.194 1.763 12.761 1.00 72.19 85 GLN A C 1
ATOM 619 O O . GLN A 1 85 ? 30.243 1.533 13.502 1.00 72.19 85 GLN A O 1
ATOM 624 N N . ALA A 1 86 ? 31.114 2.630 11.749 1.00 60.41 86 ALA A N 1
ATOM 625 C CA . ALA A 1 86 ? 29.858 3.242 11.330 1.00 60.41 86 ALA A CA 1
ATOM 626 C C . ALA A 1 86 ? 28.945 2.225 10.628 1.00 60.41 86 ALA A C 1
ATOM 628 O O . ALA A 1 86 ? 27.750 2.197 10.905 1.00 60.41 86 ALA A O 1
ATOM 629 N N . SER A 1 87 ? 29.515 1.357 9.786 1.00 64.69 87 SER A N 1
ATOM 630 C CA . SER A 1 87 ? 28.775 0.293 9.099 1.00 64.69 87 SER A CA 1
ATOM 631 C C . SER A 1 87 ? 28.275 -0.807 10.036 1.00 64.69 87 SER A C 1
ATOM 633 O O . SER A 1 87 ? 27.282 -1.442 9.720 1.00 64.69 87 SER A O 1
ATOM 635 N N . GLU A 1 88 ? 28.954 -1.052 11.158 1.00 67.81 88 GLU A N 1
ATOM 636 C CA . GLU A 1 88 ? 28.545 -2.048 12.162 1.00 67.81 88 GLU A CA 1
ATOM 637 C C . GLU A 1 88 ? 27.430 -1.546 13.098 1.00 67.81 88 GLU A C 1
ATOM 639 O O . GLU A 1 88 ? 26.831 -2.340 13.819 1.00 67.81 88 GLU A O 1
ATOM 644 N N . ARG A 1 89 ? 27.164 -0.231 13.126 1.00 62.94 89 ARG A N 1
ATOM 645 C CA . ARG A 1 89 ? 26.093 0.381 13.937 1.00 62.94 89 ARG A CA 1
ATOM 646 C C . ARG A 1 89 ? 24.798 0.638 13.162 1.00 62.94 89 ARG A C 1
ATOM 648 O O . ARG A 1 89 ? 23.809 0.999 13.799 1.00 62.94 89 ARG A O 1
ATOM 655 N N . GLY A 1 90 ? 24.832 0.538 11.833 1.00 43.78 90 GLY A N 1
ATOM 656 C CA . GLY A 1 90 ? 23.658 0.624 10.956 1.00 43.78 90 GLY A CA 1
ATOM 657 C C . GLY A 1 90 ? 23.055 -0.748 10.715 1.00 43.78 90 GLY A C 1
ATOM 658 O O . GLY A 1 90 ? 21.819 -0.797 10.550 1.00 43.78 90 GLY A O 1
#

Secondary structure (DSSP, 8-state):
-HHHHHHHHHHHHHSEEEEETTEEEEE--HHHHHHHHHHHHHHHHHHHHHHHHHT---PPPTT----TTSS-PPPPHHHHHHHHHHHTT-